Protein AF-A0A661ZYN2-F1 (afdb_monomer)

pLDDT: mean 83.07, std 9.26, range [60.31, 94.69]

Radius of gyration: 24.9 Å; Cα contacts (8 Å, |Δi|>4): 21; chains: 1; bounding box: 63×35×38 Å

Secondary structure (DSSP, 8-state):
-HHHHHHHHHHHHHHTTTT--PPPHHHHHHHHHHHHS--SS------EEEE-TT--EEEE-

Foldseek 3Di:
DVVVVVVVVVVCVVVVVVPPDDQDPVNVVVVVCCVVVVDPDDDDDDWDWDADPVGDTDIDD

Structure (mmCIF, N/CA/C/O backbone):
data_AF-A0A661ZYN2-F1
#
_entry.id   AF-A0A661ZYN2-F1
#
loop_
_atom_site.group_PDB
_atom_site.id
_atom_site.type_symbol
_atom_site.label_atom_id
_atom_site.label_alt_id
_atom_site.label_comp_id
_atom_site.label_asym_id
_atom_site.label_entity_id
_atom_site.label_seq_id
_atom_site.pdbx_PDB_ins_code
_atom_site.Cartn_x
_atom_site.Cartn_y
_atom_site.Cartn_z
_atom_site.occupancy
_atom_site.B_iso_or_equiv
_atom_site.auth_seq_id
_atom_site.auth_comp_id
_atom_site.auth_asym_id
_atom_site.auth_atom_id
_atom_site.pdbx_PDB_model_num
ATOM 1 N N . MET A 1 1 ? 47.824 4.637 -16.523 1.00 60.31 1 MET A N 1
ATOM 2 C CA . MET A 1 1 ? 46.785 3.842 -15.825 1.00 60.31 1 MET A CA 1
ATOM 3 C C . MET A 1 1 ? 46.046 4.645 -14.754 1.00 60.31 1 MET A C 1
ATOM 5 O O . MET A 1 1 ? 44.850 4.810 -14.905 1.00 60.31 1 MET A O 1
ATOM 9 N N . LYS A 1 2 ? 46.719 5.246 -13.755 1.00 69.38 2 LYS A N 1
ATOM 10 C CA . LYS A 1 2 ? 46.058 6.021 -12.674 1.00 69.38 2 LYS A CA 1
ATOM 11 C C . LYS A 1 2 ? 45.111 7.141 -13.152 1.00 69.38 2 LYS A C 1
ATOM 13 O O . LYS A 1 2 ? 44.020 7.278 -12.618 1.00 69.38 2 LYS A O 1
ATOM 18 N N . LYS A 1 3 ? 45.492 7.898 -14.192 1.00 76.06 3 LYS A N 1
ATOM 19 C CA . LYS A 1 3 ? 44.640 8.953 -14.785 1.00 76.06 3 LYS A CA 1
ATOM 20 C C . LYS A 1 3 ? 43.344 8.393 -15.390 1.00 76.06 3 LYS A C 1
ATOM 22 O O . LYS A 1 3 ? 42.289 8.970 -15.190 1.00 76.06 3 LYS A O 1
ATOM 27 N N . MET A 1 4 ? 43.424 7.232 -16.043 1.00 85.25 4 MET A N 1
ATOM 28 C CA . MET A 1 4 ? 42.271 6.536 -16.626 1.00 85.25 4 MET A CA 1
ATOM 29 C C . MET A 1 4 ? 41.316 6.031 -15.539 1.00 85.25 4 MET A C 1
ATOM 31 O O . MET A 1 4 ? 40.107 6.177 -15.667 1.00 85.25 4 MET A O 1
ATOM 35 N N . THR A 1 5 ? 41.858 5.510 -14.435 1.00 85.44 5 THR A N 1
ATOM 36 C CA . THR A 1 5 ? 41.062 5.092 -13.273 1.00 85.44 5 THR A CA 1
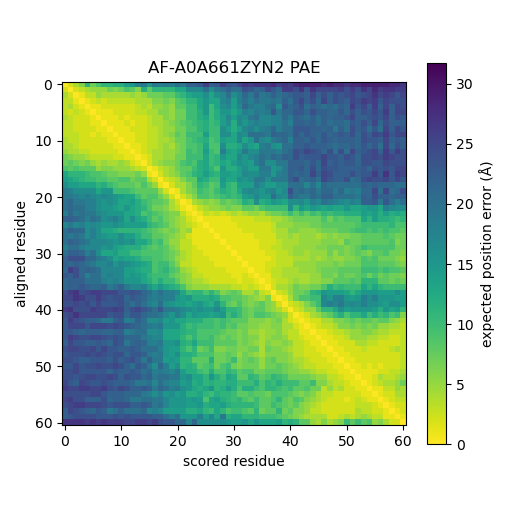ATOM 37 C C . THR A 1 5 ? 40.300 6.268 -12.660 1.00 85.44 5 THR A C 1
ATOM 39 O O . THR A 1 5 ? 39.114 6.141 -12.381 1.00 85.44 5 THR A O 1
ATOM 42 N N . ILE A 1 6 ? 40.945 7.431 -12.512 1.00 88.81 6 ILE A N 1
ATOM 43 C CA . ILE A 1 6 ? 40.297 8.644 -11.985 1.00 88.81 6 ILE A CA 1
ATOM 44 C C . ILE A 1 6 ? 39.166 9.103 -12.911 1.00 88.81 6 ILE A C 1
ATOM 46 O O . ILE A 1 6 ? 38.071 9.386 -12.436 1.00 88.81 6 ILE A O 1
ATOM 50 N N . THR A 1 7 ? 39.393 9.121 -14.227 1.00 87.44 7 THR A N 1
ATOM 51 C CA . THR A 1 7 ? 38.361 9.502 -15.203 1.00 87.44 7 THR A CA 1
ATOM 52 C C . THR A 1 7 ? 37.143 8.581 -15.141 1.00 87.44 7 THR A C 1
ATOM 54 O O . THR A 1 7 ? 36.018 9.070 -15.152 1.00 87.44 7 THR A O 1
ATOM 57 N N . ILE A 1 8 ? 37.347 7.267 -15.012 1.00 88.06 8 ILE A N 1
ATOM 58 C CA . ILE A 1 8 ? 36.252 6.290 -14.904 1.00 88.06 8 ILE A CA 1
ATOM 59 C C . ILE A 1 8 ? 35.452 6.495 -13.612 1.00 88.06 8 ILE A C 1
ATOM 61 O O . ILE A 1 8 ? 34.225 6.476 -13.645 1.00 88.06 8 ILE A O 1
ATOM 65 N N . VAL A 1 9 ? 36.126 6.736 -12.483 1.00 87.69 9 VAL A N 1
ATOM 66 C CA . VAL A 1 9 ? 35.455 6.972 -11.194 1.00 87.69 9 VAL A CA 1
ATOM 67 C C . VAL A 1 9 ? 34.627 8.256 -11.228 1.00 87.69 9 VAL A C 1
ATOM 69 O O . VAL A 1 9 ? 33.476 8.253 -10.800 1.00 87.69 9 VAL A O 1
ATOM 72 N N . VAL A 1 10 ? 35.173 9.339 -11.786 1.00 86.38 10 VAL A N 1
ATOM 73 C CA . VAL A 1 10 ? 34.444 10.609 -11.940 1.00 86.38 10 VAL A CA 1
ATOM 74 C C . VAL A 1 10 ? 33.239 10.441 -12.865 1.00 86.38 10 VAL A C 1
ATOM 76 O O . VAL A 1 10 ? 32.158 10.931 -12.553 1.00 86.38 10 VAL A O 1
ATOM 79 N N . MET A 1 11 ? 33.392 9.697 -13.962 1.00 83.19 11 MET A N 1
ATOM 80 C CA . MET A 1 11 ? 32.293 9.388 -14.874 1.00 83.19 11 MET A CA 1
ATOM 81 C C . MET A 1 11 ? 31.169 8.630 -14.148 1.00 83.19 11 MET A C 1
ATOM 83 O O . MET A 1 11 ? 30.012 9.031 -14.224 1.00 83.19 11 MET A O 1
ATOM 87 N N . LEU A 1 12 ? 31.503 7.593 -13.375 1.00 82.75 12 LEU A N 1
ATOM 88 C CA . LEU A 1 12 ? 30.526 6.786 -12.636 1.00 82.75 12 LEU A CA 1
ATOM 89 C C . LEU A 1 12 ? 29.715 7.616 -11.622 1.00 82.75 12 LEU A C 1
ATOM 91 O O . LEU A 1 12 ? 28.510 7.414 -11.478 1.00 82.75 12 LEU A O 1
ATOM 95 N N . LEU A 1 13 ? 30.362 8.577 -10.953 1.00 80.81 13 LEU A N 1
ATOM 96 C CA . LEU A 1 13 ? 29.720 9.454 -9.969 1.00 80.81 13 LEU A CA 1
ATOM 97 C C . LEU A 1 13 ? 28.714 10.429 -10.601 1.00 80.81 13 LEU A C 1
ATOM 99 O O . LEU A 1 13 ? 27.713 10.757 -9.971 1.00 80.81 13 LEU A O 1
ATOM 103 N N . ILE A 1 14 ? 28.946 10.865 -11.843 1.00 79.69 14 ILE A N 1
ATOM 104 C CA . ILE A 1 14 ? 28.056 11.804 -12.546 1.00 79.69 14 ILE A CA 1
ATOM 105 C C . ILE A 1 14 ? 26.799 11.093 -13.072 1.00 79.69 14 ILE A C 1
ATOM 107 O O . ILE A 1 14 ? 25.712 11.662 -13.038 1.00 79.69 14 ILE A O 1
ATOM 111 N N . PHE A 1 15 ? 26.920 9.842 -13.525 1.00 75.69 15 PHE A N 1
ATOM 112 C CA . PHE A 1 15 ? 25.782 9.088 -14.068 1.00 75.69 15 PHE A CA 1
ATOM 113 C C . PHE A 1 15 ? 24.927 8.387 -12.996 1.00 75.69 15 PHE A C 1
ATOM 115 O O . PHE A 1 15 ? 23.787 8.014 -13.275 1.00 75.69 15 PHE A O 1
ATOM 122 N N . GLY A 1 16 ? 25.431 8.232 -11.766 1.00 67.62 16 GLY A N 1
ATOM 123 C CA . GLY A 1 16 ? 24.726 7.537 -10.681 1.00 67.62 16 GLY A CA 1
ATOM 124 C C . GLY A 1 16 ? 23.467 8.246 -10.160 1.00 67.62 16 GLY A C 1
ATOM 125 O O . GLY A 1 16 ? 22.571 7.590 -9.637 1.00 67.62 16 GLY A O 1
ATOM 126 N N . SER A 1 17 ? 23.356 9.566 -10.330 1.00 64.25 17 SER A N 1
ATOM 127 C CA . SER A 1 17 ? 22.208 10.357 -9.855 1.00 64.25 17 SER A CA 1
ATOM 128 C C . SER A 1 17 ? 21.014 10.365 -10.818 1.00 64.25 17 SER A C 1
ATOM 130 O O . SER A 1 17 ? 19.909 10.722 -10.417 1.00 64.25 17 SER A O 1
ATOM 132 N N . ILE A 1 18 ? 21.199 9.931 -12.069 1.00 64.38 18 ILE A N 1
ATOM 133 C CA . ILE A 1 18 ? 20.169 9.994 -13.124 1.00 64.38 18 ILE A CA 1
ATOM 134 C C . ILE A 1 18 ? 19.101 8.896 -12.944 1.00 64.38 18 ILE A C 1
ATOM 136 O O . ILE A 1 18 ? 17.978 9.019 -13.429 1.00 64.38 18 ILE A O 1
ATOM 140 N N . PHE A 1 19 ? 19.420 7.836 -12.197 1.00 62.91 19 PHE A N 1
ATOM 141 C CA . PHE A 1 19 ? 18.534 6.689 -11.964 1.00 62.91 19 PHE A CA 1
ATOM 142 C C . PHE A 1 19 ? 17.782 6.732 -10.629 1.00 62.91 19 PHE A C 1
ATOM 144 O O . PHE A 1 19 ? 17.075 5.779 -10.303 1.00 62.91 19 PHE A O 1
ATOM 151 N N . ALA A 1 20 ? 17.875 7.828 -9.870 1.00 61.94 20 ALA A N 1
ATOM 152 C CA . ALA A 1 20 ? 17.025 8.054 -8.704 1.00 61.94 20 ALA A CA 1
ATOM 153 C C . ALA A 1 20 ? 15.602 8.426 -9.166 1.00 61.94 20 ALA A C 1
ATOM 155 O O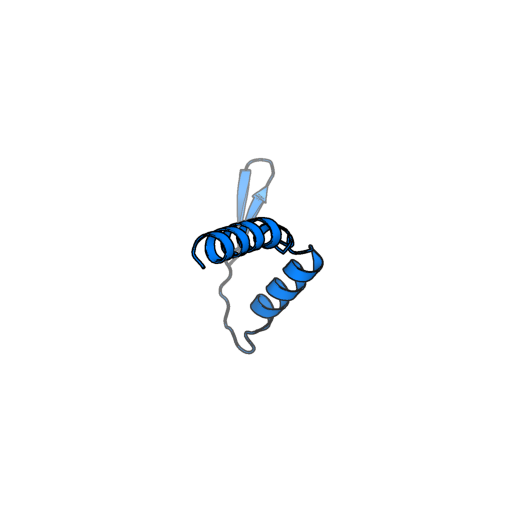 . ALA A 1 20 ? 15.160 9.566 -9.054 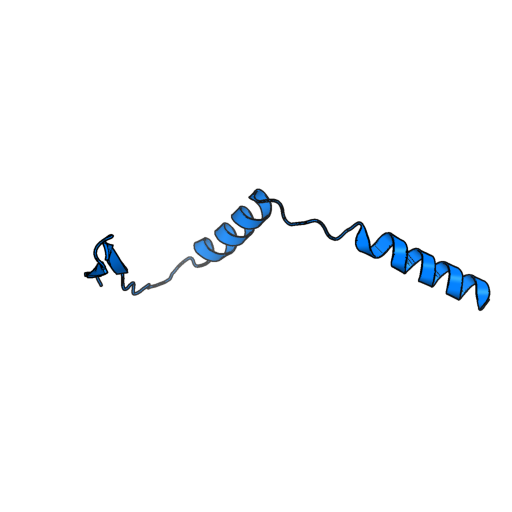1.00 61.94 20 ALA A O 1
ATOM 156 N N . GLN A 1 21 ? 14.895 7.463 -9.758 1.00 67.62 21 GLN A N 1
ATOM 157 C CA . GLN A 1 21 ? 13.516 7.641 -10.185 1.00 67.62 21 GLN A CA 1
ATOM 158 C C . GLN A 1 21 ? 12.640 7.718 -8.938 1.00 67.62 21 GLN A C 1
ATOM 160 O O . GLN A 1 21 ? 12.526 6.754 -8.179 1.00 67.62 21 GLN A O 1
ATOM 165 N N . THR A 1 22 ? 12.029 8.878 -8.713 1.00 72.06 22 THR A N 1
ATOM 166 C CA . THR A 1 22 ? 10.965 9.009 -7.722 1.00 72.06 22 THR A CA 1
ATOM 167 C C . THR A 1 22 ? 9.861 8.021 -8.100 1.00 72.06 22 THR A C 1
ATOM 169 O O . THR A 1 22 ? 9.418 8.044 -9.253 1.00 72.06 22 THR A O 1
ATOM 172 N N . PRO A 1 23 ? 9.435 7.128 -7.190 1.00 75.56 23 PRO A N 1
ATOM 173 C CA . PRO A 1 23 ? 8.396 6.166 -7.516 1.00 75.56 23 PRO A CA 1
ATOM 174 C C . PRO A 1 23 ? 7.134 6.923 -7.924 1.00 75.56 23 PRO A C 1
ATOM 176 O O . PRO A 1 23 ? 6.707 7.855 -7.235 1.00 75.56 23 PRO A O 1
ATOM 179 N N . LYS A 1 24 ? 6.547 6.548 -9.063 1.00 86.00 24 LYS A N 1
ATOM 180 C CA . LYS A 1 24 ? 5.279 7.138 -9.488 1.00 86.00 24 LYS A CA 1
ATOM 181 C C . LYS A 1 24 ? 4.193 6.703 -8.509 1.00 86.00 24 LYS A C 1
ATOM 183 O O . LYS A 1 24 ? 4.274 5.627 -7.918 1.00 86.00 24 LYS A O 1
ATOM 188 N N . ALA A 1 25 ? 3.141 7.509 -8.379 1.00 86.81 25 ALA A N 1
ATOM 189 C CA . ALA A 1 25 ? 1.993 7.172 -7.534 1.00 86.81 25 ALA A CA 1
ATOM 190 C C . ALA A 1 25 ? 1.415 5.777 -7.859 1.00 86.81 25 ALA A C 1
ATOM 192 O O . ALA A 1 25 ? 1.046 5.030 -6.958 1.00 86.81 25 ALA A O 1
ATOM 193 N N . GLU A 1 26 ? 1.418 5.397 -9.138 1.00 90.56 26 GLU A N 1
ATOM 194 C CA . GLU A 1 26 ? 1.008 4.070 -9.606 1.00 90.56 26 GLU A CA 1
ATOM 195 C C . GLU A 1 26 ? 1.892 2.936 -9.056 1.00 90.56 26 GLU A C 1
ATOM 197 O O . GLU A 1 26 ? 1.380 1.905 -8.625 1.00 90.56 26 GLU A O 1
ATOM 202 N N . ASP A 1 27 ? 3.213 3.128 -9.023 1.00 88.94 27 ASP A N 1
ATOM 203 C CA . ASP A 1 27 ? 4.158 2.122 -8.521 1.00 88.94 27 ASP A CA 1
ATOM 204 C C . ASP A 1 27 ? 4.024 1.933 -7.005 1.00 88.94 27 ASP A C 1
ATOM 206 O O . ASP A 1 27 ? 4.203 0.828 -6.487 1.00 88.94 27 ASP A O 1
ATOM 210 N N . ILE A 1 28 ? 3.681 3.008 -6.288 1.00 89.19 28 ILE A N 1
ATOM 211 C CA . ILE A 1 28 ? 3.381 2.965 -4.854 1.00 89.19 28 ILE A CA 1
ATOM 212 C C . ILE A 1 28 ? 2.099 2.163 -4.619 1.00 89.19 28 ILE A C 1
ATOM 214 O O . ILE A 1 28 ? 2.107 1.240 -3.807 1.00 89.19 28 ILE A O 1
ATOM 218 N N . LEU A 1 29 ? 1.027 2.463 -5.360 1.00 91.62 29 LEU A N 1
ATOM 219 C CA . LEU A 1 29 ? -0.249 1.748 -5.258 1.00 91.62 29 LEU A CA 1
ATOM 220 C C . LEU A 1 29 ? -0.087 0.252 -5.534 1.00 91.62 29 LEU A C 1
ATOM 222 O O . LEU A 1 29 ? -0.548 -0.560 -4.739 1.00 91.62 29 LEU A O 1
ATOM 226 N N . LYS A 1 30 ? 0.639 -0.118 -6.596 1.00 91.12 30 LYS A N 1
ATOM 227 C CA . LYS A 1 30 ? 0.924 -1.524 -6.929 1.00 91.12 30 LYS A CA 1
ATOM 228 C C . LYS A 1 30 ? 1.644 -2.261 -5.800 1.00 91.12 30 LYS A C 1
ATOM 230 O O . LYS A 1 30 ? 1.332 -3.414 -5.522 1.00 91.12 30 LYS A O 1
ATOM 235 N N . LYS A 1 31 ? 2.606 -1.611 -5.139 1.00 90.12 31 LYS A N 1
ATOM 236 C CA . LYS A 1 31 ? 3.324 -2.209 -4.004 1.00 90.12 31 LYS A CA 1
ATOM 237 C C . LYS A 1 31 ? 2.446 -2.354 -2.767 1.00 90.12 31 LYS A C 1
ATOM 239 O O . LYS A 1 31 ? 2.542 -3.372 -2.094 1.00 90.12 31 LYS A O 1
ATOM 244 N N . VAL A 1 32 ? 1.619 -1.354 -2.462 1.00 90.44 32 VAL A N 1
ATOM 245 C CA . VAL A 1 32 ? 0.675 -1.418 -1.335 1.00 90.44 32 VAL A CA 1
ATOM 246 C C . VAL A 1 32 ? -0.312 -2.560 -1.541 1.00 90.44 32 VAL A C 1
ATOM 248 O O . VAL A 1 32 ? -0.488 -3.375 -0.641 1.00 90.44 32 VAL A O 1
ATOM 251 N N . ASP A 1 33 ? -0.885 -2.658 -2.739 1.00 89.06 33 ASP A N 1
ATOM 252 C CA . ASP A 1 33 ? -1.831 -3.709 -3.111 1.00 89.06 33 ASP A CA 1
ATOM 253 C C . ASP A 1 33 ? -1.224 -5.108 -2.933 1.00 89.06 33 ASP A C 1
ATOM 255 O O . ASP A 1 33 ? -1.801 -5.967 -2.267 1.00 89.06 33 ASP A O 1
ATOM 259 N N . ALA A 1 34 ? 0.010 -5.294 -3.412 1.00 88.25 34 ALA A N 1
ATOM 260 C CA . ALA A 1 34 ? 0.747 -6.544 -3.267 1.00 88.25 34 ALA A CA 1
ATOM 261 C C . ALA A 1 34 ? 1.026 -6.940 -1.806 1.00 88.25 34 ALA A C 1
ATOM 263 O O . ALA A 1 34 ? 1.250 -8.114 -1.546 1.00 88.25 34 ALA A O 1
ATOM 264 N N . VAL A 1 35 ? 1.044 -6.000 -0.857 1.00 87.50 35 VAL A N 1
ATOM 265 C CA . VAL A 1 35 ? 1.291 -6.290 0.568 1.00 87.50 35 VAL A CA 1
ATOM 266 C C . VAL A 1 35 ? -0.014 -6.505 1.324 1.00 87.50 35 VAL A C 1
ATOM 268 O O . VAL A 1 35 ? -0.112 -7.446 2.105 1.00 87.50 35 VAL A O 1
ATOM 271 N N . VAL A 1 36 ? -1.010 -5.648 1.095 1.00 85.31 36 VAL A N 1
ATOM 272 C CA . VAL A 1 36 ? -2.304 -5.708 1.789 1.00 85.31 36 VAL A CA 1
ATOM 273 C C . VAL A 1 36 ? -3.094 -6.949 1.370 1.00 85.31 36 VAL A C 1
ATOM 275 O O . VAL A 1 36 ? -3.740 -7.558 2.215 1.00 85.31 36 VAL A O 1
ATOM 278 N N . ASN A 1 37 ? -2.994 -7.356 0.100 1.00 81.38 37 ASN A N 1
ATOM 279 C CA . ASN A 1 37 ? -3.750 -8.486 -0.448 1.00 81.38 37 ASN A CA 1
ATOM 280 C C . ASN A 1 37 ? -2.939 -9.790 -0.564 1.00 81.38 37 ASN A C 1
ATOM 282 O O . ASN A 1 37 ? -3.486 -10.810 -0.975 1.00 81.38 37 ASN A O 1
ATOM 286 N N . ALA A 1 38 ? -1.639 -9.784 -0.243 1.00 76.31 38 ALA A N 1
ATOM 287 C CA . ALA A 1 38 ? -0.822 -11.005 -0.215 1.00 76.31 38 ALA A CA 1
ATOM 288 C C . ALA A 1 38 ? -1.292 -12.077 0.789 1.00 76.31 38 ALA A C 1
ATOM 290 O O . ALA A 1 38 ? -1.159 -13.264 0.473 1.00 76.31 38 ALA A O 1
ATOM 291 N N . PRO A 1 39 ? -1.788 -11.733 1.992 1.00 78.62 39 PRO A N 1
ATOM 292 C CA . PRO A 1 39 ? -2.222 -12.741 2.946 1.00 78.62 39 PRO A CA 1
ATOM 293 C C . PRO A 1 39 ? -3.551 -13.361 2.505 1.00 78.62 3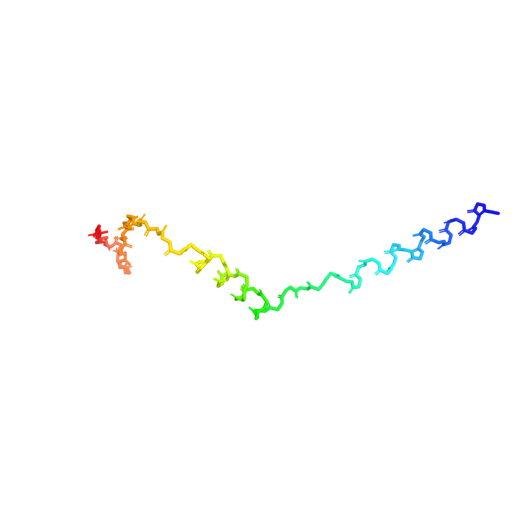9 PRO A C 1
ATOM 295 O O . PRO A 1 39 ? -4.564 -12.675 2.435 1.00 78.62 39 PRO A O 1
ATOM 298 N N . GLN A 1 40 ? -3.546 -14.663 2.212 1.00 70.50 40 GLN A N 1
ATOM 299 C CA . GLN A 1 40 ? -4.751 -15.387 1.783 1.00 70.50 40 GLN A CA 1
ATOM 300 C C . GLN A 1 40 ? -5.658 -15.766 2.962 1.00 70.50 40 GLN A C 1
ATOM 302 O O . GLN A 1 40 ? -6.873 -15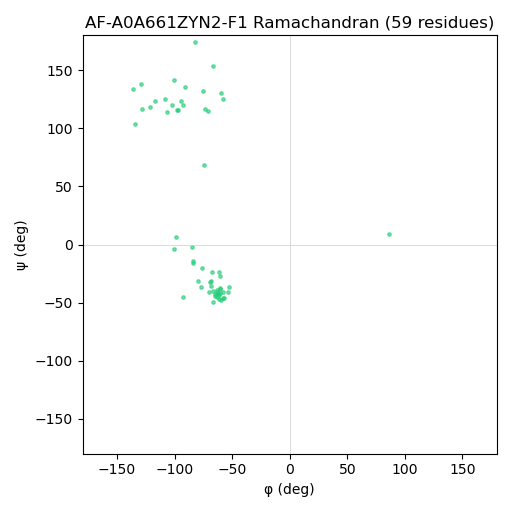.742 2.809 1.00 70.50 40 GLN A O 1
ATOM 307 N N . ASP A 1 41 ? -5.073 -16.024 4.138 1.00 74.19 41 ASP A N 1
ATOM 308 C CA . ASP A 1 41 ? -5.787 -16.397 5.361 1.00 74.19 41 ASP A CA 1
ATOM 309 C C . ASP A 1 41 ? -5.239 -15.600 6.556 1.00 74.19 41 ASP A C 1
ATOM 311 O O . ASP A 1 41 ? -4.149 -15.877 7.066 1.00 74.19 41 ASP A O 1
ATOM 315 N N . GLN A 1 42 ? -5.982 -14.582 6.999 1.00 74.31 42 GLN A N 1
ATOM 316 C CA . GLN A 1 42 ? -5.681 -13.813 8.210 1.00 74.31 42 GLN A CA 1
ATOM 317 C C . GLN A 1 42 ? -6.942 -13.570 9.036 1.00 74.31 42 GLN A C 1
ATOM 319 O O . GLN A 1 42 ? -7.967 -13.135 8.517 1.00 74.31 42 GLN A O 1
ATOM 324 N N . GLU A 1 43 ? -6.83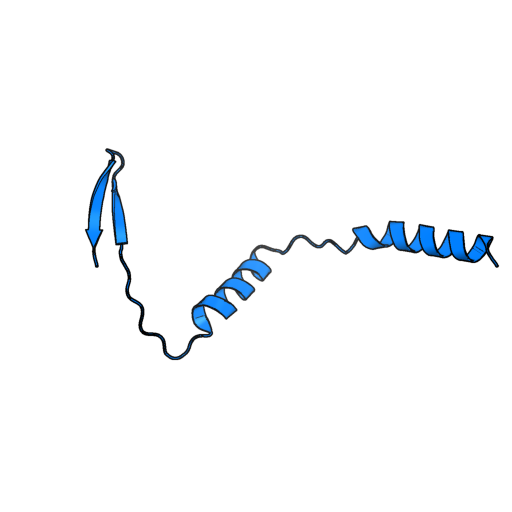4 -13.797 10.343 1.00 82.56 43 GLU A N 1
ATOM 325 C CA . GLU A 1 43 ? -7.799 -13.321 11.330 1.00 82.56 43 GLU A CA 1
ATOM 326 C C . GLU A 1 43 ? -7.314 -11.960 11.844 1.00 82.56 43 GLU A C 1
ATOM 328 O O . GLU A 1 43 ? -6.197 -11.839 12.352 1.00 82.56 43 GLU A O 1
ATOM 333 N N . ILE A 1 44 ? -8.121 -10.913 11.656 1.00 80.62 44 ILE A N 1
ATOM 334 C CA . ILE A 1 44 ? -7.7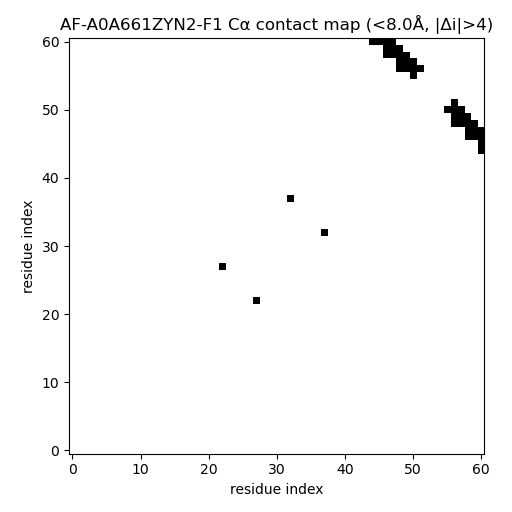52 -9.535 11.997 1.00 80.62 44 ILE A CA 1
ATOM 335 C C . ILE A 1 44 ? -8.699 -9.026 13.085 1.00 80.62 44 ILE A C 1
ATOM 337 O O . ILE A 1 44 ? -9.911 -8.978 12.885 1.00 80.62 44 ILE A O 1
ATOM 341 N N . LEU A 1 45 ? -8.137 -8.595 14.216 1.00 88.06 45 LEU A N 1
ATOM 342 C CA . LEU A 1 45 ? -8.850 -7.850 15.257 1.00 88.06 45 LEU A CA 1
ATOM 343 C C . LEU A 1 45 ? -8.639 -6.349 15.027 1.00 88.06 45 LEU A C 1
ATOM 345 O O . LEU A 1 45 ? -7.499 -5.883 14.963 1.00 88.06 45 LEU A O 1
ATOM 349 N N . LEU A 1 46 ? -9.724 -5.586 14.888 1.00 87.00 46 LEU A N 1
ATOM 350 C CA . LEU A 1 46 ? -9.689 -4.171 14.510 1.00 87.00 46 LEU A CA 1
ATOM 351 C C . LEU A 1 46 ? -10.344 -3.313 15.589 1.00 87.00 46 LEU A C 1
ATOM 353 O O . LEU A 1 46 ? -11.543 -3.389 15.799 1.00 87.00 46 LEU A O 1
ATOM 357 N N . LYS A 1 47 ? -9.581 -2.405 16.202 1.00 92.69 47 LYS A N 1
ATOM 358 C CA . LYS A 1 47 ? -10.150 -1.335 17.030 1.00 92.69 47 LYS A CA 1
ATOM 359 C C . LYS A 1 47 ? -10.267 -0.057 16.208 1.00 92.69 47 LYS A C 1
ATOM 361 O O . LYS A 1 47 ? -9.259 0.526 15.813 1.00 92.69 47 LYS A O 1
ATOM 366 N N . MET A 1 48 ? -11.489 0.409 15.983 1.00 91.38 48 MET A N 1
ATOM 367 C CA . MET A 1 48 ? -11.776 1.665 15.295 1.00 91.38 48 MET A CA 1
ATOM 368 C C . MET A 1 48 ? -12.136 2.750 16.312 1.00 91.38 48 MET A C 1
ATOM 370 O O . MET A 1 48 ? -13.118 2.638 17.041 1.00 91.38 48 MET A O 1
ATOM 374 N N . ILE A 1 49 ? -11.355 3.829 16.334 1.00 93.44 49 ILE A N 1
ATOM 375 C CA . ILE A 1 49 ? -11.636 5.028 17.131 1.00 93.44 49 ILE A CA 1
ATOM 376 C C . ILE A 1 49 ? -12.095 6.118 16.162 1.00 93.44 49 ILE A C 1
ATOM 378 O O . ILE A 1 49 ? -11.340 6.542 15.291 1.00 93.44 49 ILE A O 1
ATOM 382 N N . LEU A 1 50 ? -13.355 6.533 16.276 1.00 91.94 50 LEU A N 1
ATOM 383 C CA . LEU A 1 50 ? -13.925 7.630 15.499 1.00 91.94 50 LEU A CA 1
ATOM 384 C C . LEU A 1 50 ? -13.896 8.898 16.346 1.00 91.94 50 LEU A C 1
ATOM 386 O O . LEU A 1 50 ? -14.592 8.954 17.356 1.00 91.94 50 LEU A O 1
ATOM 390 N N . THR A 1 51 ? -13.142 9.905 15.921 1.00 94.69 51 THR A N 1
ATOM 391 C CA . THR A 1 51 ? -13.066 11.202 16.605 1.00 94.69 51 THR A CA 1
ATOM 392 C C . THR A 1 51 ? -13.776 12.262 15.772 1.00 94.69 51 THR A C 1
ATOM 394 O O . THR A 1 51 ? -13.476 12.427 14.587 1.00 94.69 51 THR A O 1
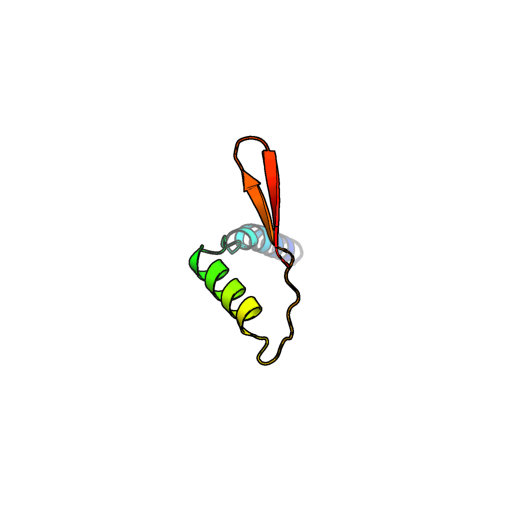ATOM 397 N N . ASP A 1 52 ? -14.741 1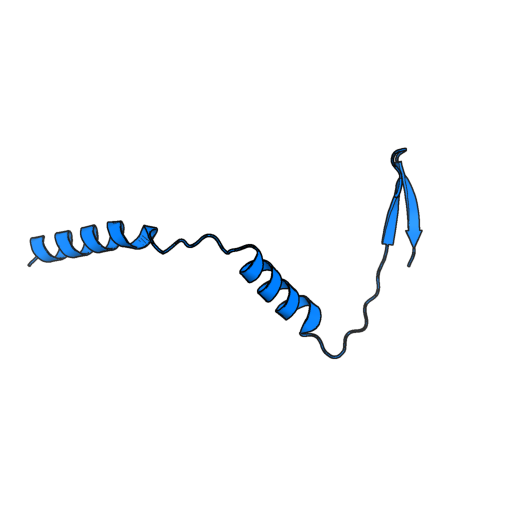2.968 16.361 1.00 93.88 52 ASP A N 1
ATOM 398 C CA . ASP A 1 52 ? -15.427 14.070 15.686 1.00 93.88 52 ASP A CA 1
ATOM 399 C C . ASP A 1 52 ? -14.630 15.389 15.754 1.00 93.88 52 ASP A C 1
ATOM 401 O O . ASP A 1 52 ? -13.599 15.500 16.417 1.00 93.88 52 ASP A O 1
ATOM 405 N N . LYS A 1 53 ? -15.112 16.428 15.061 1.00 93.44 53 LYS A N 1
ATOM 406 C CA . LYS A 1 53 ? -14.474 17.758 15.047 1.00 93.44 53 LYS A CA 1
ATOM 407 C C . LYS A 1 53 ? -14.390 18.405 16.440 1.00 93.44 53 LYS A C 1
ATOM 409 O O . LYS A 1 53 ? -13.530 19.253 16.657 1.00 93.44 53 LYS A O 1
ATOM 414 N N . ALA A 1 54 ? -15.300 18.058 17.346 1.00 93.38 54 ALA A N 1
ATOM 415 C CA . ALA A 1 54 ? -15.312 18.554 18.716 1.00 93.38 54 ALA A CA 1
ATOM 416 C C . ALA A 1 54 ? -14.401 17.729 19.646 1.00 93.38 54 ALA A C 1
ATOM 418 O O . ALA A 1 54 ? -14.255 18.085 20.813 1.00 93.38 54 ALA A O 1
ATOM 419 N N . GLY A 1 55 ? -13.761 16.674 19.130 1.00 89.50 55 GLY A N 1
ATOM 420 C CA . GLY A 1 55 ? -12.873 15.795 19.881 1.00 89.50 55 GLY A CA 1
ATOM 421 C C . GLY A 1 55 ? -13.591 14.653 20.597 1.00 89.50 55 GLY A C 1
ATOM 422 O O . GLY A 1 55 ? -12.956 13.958 21.383 1.00 89.50 55 GLY A O 1
ATOM 423 N N . ASN A 1 56 ? -14.888 14.435 20.353 1.00 91.88 56 ASN A N 1
ATOM 424 C CA . ASN A 1 56 ? -15.595 13.315 20.967 1.00 91.88 56 ASN A CA 1
ATOM 425 C C . ASN A 1 56 ? -15.203 12.008 20.278 1.00 91.88 56 ASN A C 1
ATOM 427 O O . ASN A 1 56 ? -15.251 11.909 19.049 1.00 91.88 56 ASN A O 1
ATOM 431 N N . GLU A 1 57 ? -14.868 10.997 21.077 1.00 94.44 57 GLU A N 1
ATOM 432 C CA . GLU A 1 57 ? -14.454 9.685 20.591 1.00 94.44 57 GLU A CA 1
ATOM 433 C C . GLU A 1 57 ? -15.587 8.658 20.668 1.00 94.44 57 GLU A C 1
ATOM 435 O O . GLU A 1 57 ? -16.349 8.591 21.634 1.00 94.44 57 GLU A O 1
ATOM 440 N N . LYS A 1 58 ? -15.661 7.796 19.654 1.00 89.56 58 LYS A N 1
ATOM 441 C CA . LYS A 1 58 ? -16.510 6.608 19.632 1.00 89.56 58 LYS A CA 1
ATOM 442 C C . LYS A 1 58 ? -15.669 5.396 19.255 1.00 89.56 58 LYS A C 1
ATOM 444 O O . LYS A 1 58 ? -15.151 5.317 18.144 1.00 89.56 58 LYS A O 1
ATOM 449 N N . ILE A 1 59 ? -15.562 4.452 20.184 1.00 89.25 59 ILE A N 1
ATOM 450 C CA . ILE A 1 59 ? -14.788 3.219 20.018 1.00 89.25 59 ILE A CA 1
ATOM 451 C C . ILE A 1 59 ? -15.694 2.123 19.438 1.00 89.25 59 ILE A C 1
ATOM 453 O O . ILE A 1 59 ? -16.839 1.967 19.865 1.00 89.25 59 ILE A O 1
ATOM 457 N N . ARG A 1 60 ? -15.182 1.386 18.451 1.00 86.44 60 ARG A N 1
ATOM 458 C CA . ARG A 1 60 ? -15.759 0.161 17.883 1.00 86.44 60 ARG A CA 1
ATOM 459 C C . ARG A 1 60 ? -14.678 -0.922 17.875 1.00 86.44 60 ARG A C 1
ATOM 461 O O . ARG A 1 60 ? -13.528 -0.612 17.569 1.00 86.44 60 ARG A O 1
ATOM 468 N N . GLU A 1 61 ? -15.054 -2.138 18.238 1.00 79.50 61 GLU A N 1
ATOM 469 C CA . GLU A 1 61 ? -14.205 -3.340 18.252 1.00 79.50 61 GLU A CA 1
ATOM 470 C C . GLU A 1 61 ? -14.696 -4.344 17.207 1.00 79.50 61 GLU A C 1
ATOM 472 O O . GLU A 1 61 ? -15.898 -4.254 16.849 1.00 79.50 61 GLU A O 1
#

Mean predicted aligned error: 12.07 Å

Sequence (61 aa):
MKKMTITIVVMLLIFGSIFAQTPKAEDILKKVDAVVNAPQDQEILLKMILTDKAGNEKIRE

Nearest PDB structures (foldseek):
  5fhc-assembly1_K  TM=3.834E-01  e=4.469E+00  Ebola virus - Mayinga, Zaire, 1976
  8kgy-assembly1_A  TM=2.971E-01  e=9.449E+00  Homo sapiens

Solvent-accessible surface area (backbone atoms only — not comparable to full-atom values): 4026 Å² total; per-residue (Å²): 109,72,68,59,55,51,53,51,53,56,52,52,64,66,60,61,66,77,71,70,69,77,78,50,73,67,59,51,49,55,52,51,49,58,59,74,64,58,66,87,82,79,91,83,89,59,78,46,76,46,66,49,97,88,66,53,76,46,83,46,112